Protein AF-A0A353CBD9-F1 (afdb_monomer_lite)

Structure (mmCIF, N/CA/C/O backbone):
data_AF-A0A353CBD9-F1
#
_entry.id   AF-A0A353CBD9-F1
#
loop_
_atom_site.group_PDB
_atom_site.id
_atom_site.type_symbol
_atom_site.label_atom_id
_atom_site.label_alt_id
_atom_site.label_comp_id
_atom_site.label_asym_id
_atom_site.label_entity_id
_atom_site.label_seq_id
_atom_site.pdbx_PDB_ins_code
_atom_site.Cartn_x
_atom_site.Cartn_y
_atom_site.Cartn_z
_atom_site.occupancy
_atom_site.B_iso_or_equiv
_atom_site.auth_seq_id
_atom_site.auth_comp_id
_atom_site.auth_asym_id
_atom_site.auth_atom_id
_atom_site.pdbx_PDB_model_num
ATOM 1 N N . LEU A 1 1 ? -3.695 3.520 16.715 1.00 88.00 1 LEU A N 1
ATOM 2 C CA . LEU A 1 1 ? -4.033 2.882 15.418 1.00 88.00 1 LEU A CA 1
ATOM 3 C C . LEU A 1 1 ? -3.859 1.366 15.436 1.00 88.00 1 LEU A C 1
ATOM 5 O O . LEU A 1 1 ? -4.748 0.685 14.957 1.00 88.00 1 LEU A O 1
ATOM 9 N N . GLU A 1 2 ? -2.779 0.818 15.998 1.00 92.62 2 GLU A N 1
ATOM 10 C CA . GLU A 1 2 ? -2.531 -0.637 15.982 1.00 92.62 2 GLU A CA 1
ATOM 11 C C . GLU A 1 2 ? -3.662 -1.486 16.577 1.00 92.62 2 GLU A C 1
ATOM 13 O O . GLU A 1 2 ? -4.092 -2.444 15.945 1.00 92.62 2 GLU A O 1
ATOM 18 N N . VAL A 1 3 ? -4.209 -1.099 17.734 1.00 93.38 3 VAL A N 1
ATOM 19 C CA . VAL A 1 3 ? -5.354 -1.804 18.342 1.00 93.38 3 VAL A CA 1
ATOM 20 C C . VAL A 1 3 ? -6.575 -1.804 17.416 1.00 93.38 3 VAL A C 1
ATOM 22 O O . VAL A 1 3 ? -7.225 -2.830 17.258 1.00 93.38 3 VAL A O 1
ATOM 25 N N . LEU A 1 4 ? -6.854 -0.682 16.742 1.00 91.81 4 LEU A N 1
ATOM 26 C CA . LEU A 1 4 ? -7.946 -0.603 15.767 1.00 91.81 4 LEU A CA 1
ATOM 27 C C . LEU A 1 4 ? -7.681 -1.505 14.558 1.00 91.81 4 LEU A C 1
ATOM 29 O O . LEU A 1 4 ? -8.597 -2.151 14.072 1.00 91.81 4 LEU A O 1
ATOM 33 N N . VAL A 1 5 ? -6.436 -1.595 14.089 1.00 93.69 5 VAL A N 1
ATOM 34 C CA . VAL A 1 5 ? -6.065 -2.511 12.999 1.00 93.69 5 VAL A CA 1
ATOM 35 C C . VAL A 1 5 ? -6.243 -3.971 13.422 1.00 93.69 5 VAL A C 1
ATOM 37 O O . VAL A 1 5 ? -6.763 -4.767 12.644 1.00 93.69 5 VAL A O 1
ATOM 40 N N . ALA A 1 6 ? -5.876 -4.318 14.658 1.00 92.81 6 ALA A N 1
ATOM 41 C CA . ALA A 1 6 ? -6.124 -5.647 15.209 1.00 92.81 6 ALA A CA 1
ATOM 42 C C . ALA A 1 6 ? -7.629 -5.958 15.286 1.00 92.81 6 ALA A C 1
ATOM 44 O O . ALA A 1 6 ? -8.052 -7.039 14.884 1.00 92.81 6 ALA A O 1
ATOM 45 N N . PHE A 1 7 ? -8.446 -4.997 15.726 1.00 93.75 7 PHE A N 1
ATOM 46 C CA . PHE A 1 7 ? -9.904 -5.133 15.748 1.00 93.75 7 PHE A CA 1
ATOM 47 C C . PHE A 1 7 ? -10.510 -5.242 14.348 1.00 93.75 7 PHE A C 1
ATOM 49 O O . PHE A 1 7 ? -11.360 -6.096 14.130 1.00 93.75 7 PHE A O 1
ATOM 56 N N . ALA A 1 8 ? -10.017 -4.485 13.367 1.00 93.00 8 ALA A N 1
ATOM 57 C CA . ALA A 1 8 ? -10.474 -4.554 11.977 1.00 93.00 8 ALA A CA 1
ATOM 58 C C . ALA A 1 8 ? -10.246 -5.930 11.312 1.00 93.00 8 ALA A C 1
ATOM 60 O O . ALA A 1 8 ? -10.895 -6.242 10.305 1.00 93.00 8 ALA A O 1
ATOM 61 N N . ALA A 1 9 ? -9.327 -6.732 11.859 1.00 90.31 9 ALA A N 1
ATOM 62 C CA . ALA A 1 9 ? -9.024 -8.101 11.443 1.00 90.31 9 ALA A CA 1
ATOM 63 C C . ALA A 1 9 ? -9.634 -9.175 12.369 1.00 90.31 9 ALA A C 1
ATOM 65 O O . ALA A 1 9 ? -9.403 -10.365 12.152 1.00 90.31 9 ALA A O 1
ATOM 66 N N . ALA A 1 10 ? -10.383 -8.783 13.405 1.00 90.25 10 ALA A N 1
ATOM 67 C CA . ALA A 1 10 ? -10.997 -9.714 14.342 1.00 90.25 10 ALA A CA 1
ATOM 68 C C . ALA A 1 10 ? -12.158 -10.492 13.699 1.00 90.25 10 ALA A C 1
ATOM 70 O O . ALA A 1 10 ? -12.769 -10.056 12.725 1.00 90.25 10 ALA A O 1
ATOM 71 N N . ASN A 1 11 ? -12.470 -11.657 14.273 1.00 89.94 11 ASN A N 1
ATOM 72 C CA . ASN A 1 11 ? -13.546 -12.528 13.791 1.00 89.94 11 ASN A CA 1
ATOM 73 C C . ASN A 1 11 ? -14.952 -12.001 14.142 1.00 89.94 11 ASN A C 1
ATOM 75 O O . ASN A 1 11 ? -15.941 -12.446 13.567 1.00 89.94 11 ASN A O 1
ATOM 79 N N . ASP A 1 12 ? -15.039 -11.078 15.100 1.00 95.56 12 ASP A N 1
ATOM 80 C CA . ASP A 1 12 ? -16.279 -10.393 15.445 1.00 95.56 12 ASP A CA 1
ATOM 81 C C . ASP A 1 12 ? -16.575 -9.314 14.396 1.00 95.56 12 ASP A C 1
ATOM 83 O O . ASP A 1 12 ? -15.829 -8.342 14.258 1.00 95.56 12 ASP A O 1
ATOM 87 N N . ALA A 1 13 ? -17.648 -9.517 13.630 1.00 93.00 13 ALA A N 1
ATOM 88 C CA . ALA A 1 13 ? -17.991 -8.660 12.503 1.00 93.00 13 ALA A CA 1
ATOM 89 C C . ALA A 1 13 ? -18.376 -7.235 12.929 1.00 93.00 13 ALA A C 1
ATOM 91 O O . ALA A 1 13 ? -18.061 -6.294 12.205 1.00 93.00 13 ALA A O 1
ATOM 92 N N . GLU A 1 14 ? -19.018 -7.068 14.087 1.00 94.50 14 GLU A N 1
ATOM 93 C CA . GLU A 1 14 ? -19.453 -5.761 14.587 1.00 94.50 14 GLU A CA 1
ATOM 94 C C . GLU A 1 14 ? -18.241 -4.934 15.026 1.00 94.50 14 GLU A C 1
ATOM 96 O O . GLU A 1 14 ? -18.051 -3.799 14.584 1.00 94.50 14 GLU A O 1
ATOM 101 N N . ILE A 1 15 ? -17.348 -5.544 15.813 1.00 92.88 15 ILE A N 1
ATOM 102 C CA . ILE A 1 15 ? -16.095 -4.908 16.242 1.00 92.88 15 ILE A CA 1
ATOM 103 C C . ILE A 1 15 ? -15.218 -4.569 15.033 1.00 92.88 15 ILE A C 1
ATOM 105 O O . ILE A 1 15 ? -14.652 -3.472 14.958 1.00 92.88 15 ILE A O 1
ATOM 109 N N . ALA A 1 16 ? -15.095 -5.499 14.084 1.00 93.62 16 ALA A N 1
ATOM 110 C CA . ALA A 1 16 ? -14.273 -5.296 12.902 1.00 93.62 16 ALA A CA 1
ATOM 111 C C . ALA A 1 16 ? -14.793 -4.153 12.030 1.00 93.62 16 ALA A C 1
ATOM 113 O O . ALA A 1 16 ? -13.989 -3.364 11.526 1.00 93.62 16 ALA A O 1
ATOM 114 N N . GLU A 1 17 ? -16.111 -4.035 11.869 1.00 94.38 17 GLU A N 1
ATOM 115 C CA . GLU A 1 17 ? -16.698 -2.978 11.055 1.00 94.38 17 GLU A CA 1
ATOM 116 C C . GLU A 1 17 ? -16.518 -1.602 11.692 1.00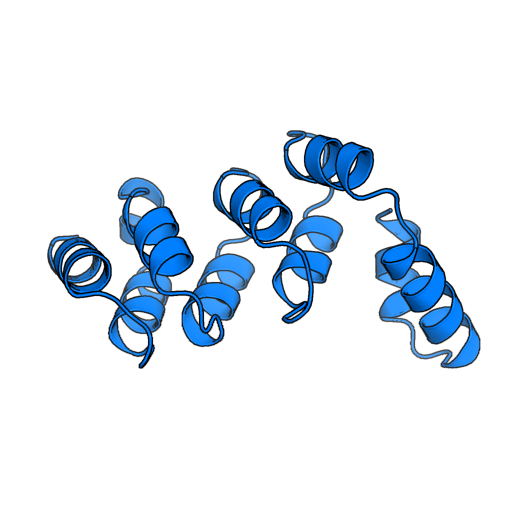 94.38 17 GLU A C 1
ATOM 118 O O . GLU A 1 17 ? -15.951 -0.712 11.057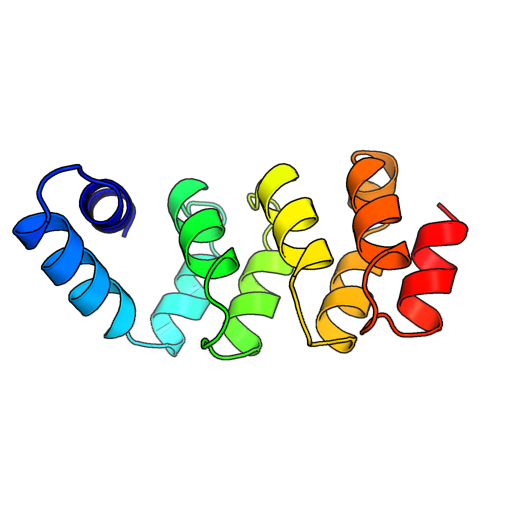 1.00 94.38 17 GLU A O 1
ATOM 123 N N . HIS A 1 18 ? -16.835 -1.443 12.978 1.00 94.12 18 HIS A N 1
ATOM 124 C CA . HIS A 1 18 ? -16.625 -0.170 13.674 1.00 94.12 18 HIS A CA 1
ATOM 125 C C . HIS A 1 18 ? -15.156 0.263 13.707 1.00 94.12 18 HIS A C 1
ATOM 127 O O . HIS A 1 18 ? -14.835 1.453 13.591 1.00 94.12 18 HIS A O 1
ATOM 133 N N . ALA A 1 19 ? -14.232 -0.693 13.825 1.00 94.50 19 ALA A N 1
ATOM 134 C CA . ALA A 1 19 ? -12.810 -0.401 13.742 1.00 94.50 19 ALA A CA 1
ATOM 135 C C . ALA A 1 19 ? -12.407 0.095 12.344 1.00 94.50 19 ALA A C 1
ATOM 137 O O . ALA A 1 19 ? -11.634 1.049 12.237 1.00 94.50 19 ALA A O 1
ATOM 138 N N . ARG A 1 20 ? -12.944 -0.502 11.270 1.00 93.50 20 ARG A N 1
ATOM 139 C CA . ARG A 1 20 ? -12.702 -0.046 9.890 1.00 93.50 20 ARG A CA 1
ATOM 140 C C . ARG A 1 20 ? -13.297 1.327 9.633 1.00 93.50 20 ARG A C 1
ATOM 142 O O . ARG A 1 20 ? -12.607 2.150 9.039 1.00 93.50 20 ARG A O 1
ATOM 149 N N . GLU A 1 21 ? -14.522 1.579 10.089 1.00 93.69 21 GLU A N 1
ATOM 150 C CA . GLU A 1 21 ? -15.160 2.895 10.011 1.00 93.69 21 GLU A CA 1
ATOM 151 C C . GLU A 1 21 ? -14.264 3.943 10.669 1.00 93.69 21 GLU A C 1
ATOM 153 O O . GLU A 1 21 ? -13.850 4.897 10.016 1.00 93.69 21 GLU A O 1
ATOM 158 N N . THR A 1 22 ? -13.847 3.693 11.912 1.00 93.56 22 THR A N 1
ATOM 159 C CA . THR A 1 22 ? -12.960 4.595 12.656 1.00 93.56 22 THR A CA 1
ATOM 160 C C . THR A 1 22 ? -11.637 4.825 11.923 1.00 93.56 22 THR A C 1
ATOM 162 O O . THR A 1 22 ? -11.169 5.957 11.830 1.00 93.56 22 THR A O 1
ATOM 165 N N . LEU A 1 23 ? -11.016 3.774 11.376 1.00 92.81 23 LEU A N 1
ATOM 166 C CA . LEU A 1 23 ? -9.776 3.889 10.598 1.00 92.81 23 LEU A CA 1
ATOM 167 C C . LEU A 1 23 ? -9.965 4.692 9.299 1.00 92.81 23 LEU A C 1
ATOM 169 O O . LEU A 1 23 ? -9.042 5.376 8.872 1.00 92.81 23 LEU A O 1
ATOM 173 N N . ASN A 1 24 ? -11.145 4.640 8.681 1.00 90.75 24 ASN A N 1
ATOM 174 C CA . ASN A 1 24 ? -11.438 5.390 7.460 1.00 90.75 24 ASN A CA 1
ATOM 175 C C . ASN A 1 24 ? -11.750 6.873 7.733 1.00 90.75 24 ASN A C 1
ATOM 177 O O . ASN A 1 24 ? -11.587 7.690 6.832 1.00 90.75 24 ASN A O 1
ATOM 181 N N . THR A 1 25 ? -12.178 7.239 8.947 1.00 91.88 25 THR A N 1
ATOM 182 C CA . THR A 1 25 ? -12.469 8.637 9.323 1.00 91.88 25 THR A CA 1
ATOM 183 C C . THR A 1 25 ? -11.273 9.378 9.925 1.00 91.88 25 THR A C 1
ATOM 185 O O . THR A 1 25 ? -11.448 10.449 10.507 1.00 91.88 25 THR A O 1
ATOM 188 N N . GLN A 1 26 ? -10.071 8.803 9.869 1.00 91.81 26 GLN A N 1
ATOM 189 C CA . GLN A 1 26 ? -8.874 9.472 10.377 1.00 91.81 26 GLN A CA 1
ATOM 190 C C . GLN A 1 26 ? -8.564 10.718 9.545 1.00 91.81 26 GLN A C 1
ATOM 192 O O . GLN A 1 26 ? -8.715 10.712 8.325 1.00 91.81 26 GLN A O 1
ATOM 197 N N . ASP A 1 27 ? -8.096 11.776 10.207 1.00 93.19 27 ASP A N 1
ATOM 198 C CA . ASP A 1 27 ? -7.607 12.962 9.511 1.00 93.19 27 ASP A CA 1
ATOM 199 C C . ASP A 1 27 ? -6.403 12.594 8.636 1.00 93.19 27 ASP A C 1
ATOM 201 O O . ASP A 1 27 ? -5.413 12.036 9.117 1.00 93.19 27 ASP A O 1
ATOM 205 N N . THR A 1 28 ? -6.491 12.900 7.343 1.00 90.56 28 THR A N 1
ATOM 206 C CA . THR A 1 28 ? -5.486 12.493 6.358 1.00 90.56 28 THR A CA 1
ATOM 207 C C . THR A 1 28 ? -4.115 13.110 6.634 1.00 90.56 28 THR A C 1
ATOM 209 O O . THR A 1 28 ? -3.093 12.460 6.401 1.00 90.56 28 THR A O 1
ATOM 212 N N . VAL A 1 29 ? -4.057 14.342 7.154 1.00 93.19 29 VAL A N 1
ATOM 213 C CA . VAL A 1 29 ? -2.790 15.035 7.429 1.00 93.19 29 VAL A CA 1
ATOM 214 C C . VAL A 1 29 ? -2.068 14.354 8.590 1.00 93.19 29 VAL A C 1
ATOM 216 O O . VAL A 1 29 ? -0.911 13.953 8.435 1.00 93.19 29 VAL A O 1
ATOM 219 N N . LEU A 1 30 ? -2.769 14.140 9.705 1.00 93.94 30 LEU A N 1
ATOM 220 C CA . LEU A 1 30 ? -2.242 13.437 10.878 1.00 93.94 30 LEU A CA 1
ATOM 221 C C . LEU A 1 30 ? -1.907 11.976 10.566 1.00 93.94 30 LEU A C 1
ATOM 223 O O . LEU A 1 30 ? -0.897 11.445 11.037 1.00 93.94 30 LEU A O 1
ATOM 227 N N . LEU A 1 31 ? -2.727 11.312 9.747 1.00 95.00 31 LEU A N 1
ATOM 228 C CA . LEU A 1 31 ? -2.466 9.943 9.319 1.00 95.00 31 LEU A CA 1
ATOM 229 C C . LEU A 1 31 ? -1.182 9.868 8.493 1.00 95.00 31 LEU A C 1
ATOM 231 O O . LEU A 1 31 ? -0.348 9.004 8.753 1.00 95.00 31 LEU A O 1
ATOM 235 N N . ARG A 1 32 ? -0.976 10.790 7.548 1.00 95.75 32 ARG A N 1
ATOM 236 C CA . ARG A 1 32 ? 0.256 10.851 6.755 1.00 95.75 32 ARG A CA 1
ATOM 237 C C . ARG A 1 32 ? 1.487 11.055 7.635 1.00 95.75 32 ARG A C 1
ATOM 239 O O . ARG A 1 32 ? 2.494 10.387 7.424 1.00 95.75 32 ARG A O 1
ATOM 246 N N . GLU A 1 33 ? 1.420 11.954 8.616 1.00 95.50 33 GLU A N 1
ATOM 247 C CA . GLU A 1 33 ? 2.506 12.158 9.586 1.00 95.50 33 GLU A CA 1
ATOM 248 C C . GLU A 1 33 ? 2.783 10.886 10.390 1.00 95.50 33 GLU A C 1
ATOM 250 O O . GLU A 1 33 ? 3.933 10.467 10.516 1.00 95.50 33 GLU A O 1
ATOM 255 N N . THR A 1 34 ? 1.725 10.210 10.841 1.00 95.44 34 THR A N 1
ATOM 256 C CA . THR A 1 34 ? 1.831 8.938 11.561 1.00 95.44 34 THR A CA 1
ATOM 257 C C . THR A 1 34 ? 2.483 7.856 10.700 1.00 95.44 34 THR A C 1
ATOM 259 O O . THR A 1 34 ? 3.382 7.168 11.169 1.00 95.44 34 THR A O 1
ATOM 262 N N . LEU A 1 35 ? 2.087 7.721 9.430 1.00 96.62 35 LEU A N 1
ATOM 263 C CA . LEU A 1 35 ? 2.647 6.732 8.501 1.00 96.62 35 LEU A CA 1
ATOM 264 C C . LEU A 1 35 ? 4.104 7.014 8.123 1.00 96.62 35 LEU A C 1
ATOM 266 O O . LEU A 1 35 ? 4.776 6.102 7.659 1.00 96.62 35 LEU A O 1
ATOM 270 N N . ARG A 1 36 ? 4.609 8.237 8.319 1.00 96.06 36 ARG A N 1
ATOM 271 C CA . ARG A 1 36 ? 6.028 8.582 8.123 1.00 96.06 36 ARG A CA 1
ATOM 272 C C . ARG A 1 36 ? 6.883 8.368 9.370 1.00 96.06 36 ARG A C 1
ATOM 274 O O . ARG A 1 36 ? 8.105 8.379 9.255 1.00 96.06 36 ARG A O 1
ATOM 281 N N . SER A 1 37 ? 6.262 8.215 10.538 1.00 95.88 37 SER A N 1
ATOM 282 C CA . SER A 1 37 ? 6.975 8.005 11.797 1.00 95.88 37 SER A CA 1
ATOM 283 C C . SER A 1 37 ? 7.741 6.681 11.789 1.00 95.88 37 SER A C 1
ATOM 285 O O . SER A 1 37 ? 7.258 5.677 11.264 1.00 95.88 37 SER A O 1
ATOM 287 N N . GLU A 1 38 ? 8.918 6.657 12.411 1.00 93.94 38 GLU A N 1
ATOM 288 C CA . GLU A 1 38 ? 9.696 5.427 12.618 1.00 93.94 38 GLU A CA 1
ATOM 289 C C . GLU A 1 38 ? 9.080 4.519 13.696 1.00 93.94 38 GLU A C 1
ATOM 291 O O . GLU A 1 38 ? 9.327 3.314 13.697 1.00 93.94 38 GLU A O 1
ATOM 296 N N . ASP A 1 39 ? 8.228 5.077 14.561 1.00 94.19 39 ASP A N 1
ATOM 297 C CA . ASP A 1 39 ? 7.548 4.354 15.643 1.00 94.19 39 ASP A CA 1
ATOM 298 C C . ASP A 1 39 ? 6.214 3.734 15.202 1.00 94.19 39 ASP A C 1
ATOM 300 O O . ASP A 1 39 ? 5.503 3.118 16.002 1.00 94.19 39 ASP A O 1
ATOM 304 N N . VAL A 1 40 ? 5.821 3.916 13.936 1.00 96.12 40 VAL A N 1
ATOM 305 C CA . VAL A 1 40 ? 4.549 3.390 13.446 1.00 96.12 40 VAL A CA 1
ATOM 306 C C . VAL A 1 40 ? 4.570 1.856 13.435 1.00 96.12 40 VAL A C 1
ATOM 308 O O . VAL A 1 40 ? 5.484 1.237 12.879 1.00 96.12 40 VAL A O 1
ATOM 311 N N . PRO A 1 41 ? 3.547 1.193 13.998 1.00 96.12 41 PRO A N 1
ATOM 312 C CA . PRO A 1 41 ? 3.499 -0.260 13.968 1.00 96.12 41 PRO A CA 1
ATOM 313 C C . PRO A 1 41 ? 3.367 -0.798 12.540 1.00 96.12 41 PRO A C 1
ATOM 315 O O . PRO A 1 41 ? 2.560 -0.323 11.737 1.00 96.12 41 PRO A O 1
ATOM 318 N N . LYS A 1 42 ? 4.120 -1.858 12.227 1.00 96.50 42 LYS A N 1
ATOM 319 C CA . LYS A 1 42 ? 4.152 -2.495 10.894 1.00 96.50 42 LYS A CA 1
ATOM 320 C C . LYS A 1 42 ? 2.781 -2.983 10.418 1.00 96.50 42 LYS A C 1
ATOM 322 O O . LYS A 1 42 ? 2.505 -2.998 9.216 1.00 96.50 42 LYS A O 1
ATOM 327 N N . SER A 1 43 ? 1.924 -3.375 11.359 1.00 96.19 43 SER A N 1
ATOM 328 C CA . SER A 1 43 ? 0.530 -3.761 11.119 1.00 96.19 43 SER A CA 1
ATOM 329 C C . SER A 1 43 ? -0.280 -2.608 10.523 1.00 96.19 43 SER A C 1
ATOM 331 O O . SER A 1 43 ? -1.048 -2.819 9.589 1.00 96.19 43 SER A O 1
ATOM 333 N N . VAL A 1 44 ? -0.048 -1.379 10.991 1.00 96.56 44 VAL A N 1
ATOM 334 C CA . VAL A 1 44 ? -0.713 -0.165 10.501 1.00 96.56 44 VAL A CA 1
ATOM 335 C C . VAL A 1 44 ? -0.271 0.162 9.077 1.00 96.56 44 VAL A C 1
ATOM 337 O O . VAL A 1 44 ? -1.125 0.361 8.216 1.00 96.56 44 VAL A O 1
ATOM 340 N N . LEU A 1 45 ? 1.038 0.133 8.798 1.00 97.38 45 LEU A N 1
ATOM 341 C CA . LEU A 1 45 ? 1.567 0.318 7.437 1.00 97.38 45 LEU A CA 1
ATOM 342 C C . LEU A 1 45 ? 0.970 -0.706 6.464 1.00 97.38 45 LEU A C 1
ATOM 344 O O . LEU A 1 45 ? 0.513 -0.354 5.380 1.00 97.38 45 LEU A O 1
ATOM 348 N N . SER A 1 46 ? 0.913 -1.970 6.884 1.00 96.69 46 SER A N 1
ATOM 349 C CA . SER A 1 46 ? 0.368 -3.060 6.068 1.00 96.69 46 SER A CA 1
ATOM 350 C C . SER A 1 46 ? -1.132 -2.918 5.821 1.00 96.69 46 SER A C 1
ATOM 352 O O . SER A 1 46 ? -1.591 -3.167 4.708 1.00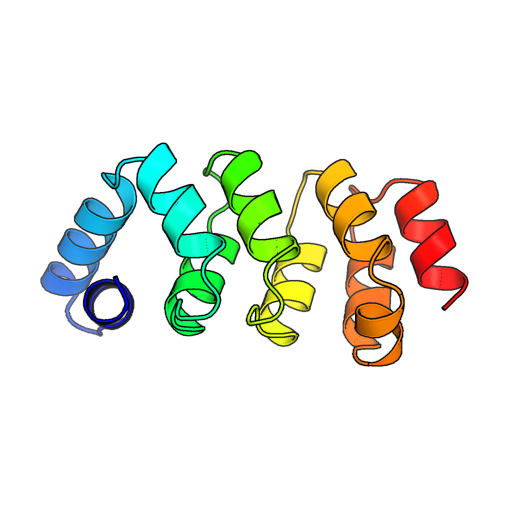 96.69 46 SER A O 1
ATOM 354 N N . TYR A 1 47 ? -1.889 -2.472 6.827 1.00 96.06 47 TYR A N 1
ATOM 355 C CA . TYR A 1 47 ? -3.322 -2.223 6.695 1.00 96.06 47 TYR A CA 1
ATOM 356 C C . TYR A 1 47 ? -3.618 -1.149 5.644 1.00 96.06 47 TYR A C 1
ATOM 358 O O . TYR A 1 47 ? -4.431 -1.380 4.750 1.00 96.06 47 TYR A O 1
ATOM 366 N N . TYR A 1 48 ? -2.946 0.005 5.718 1.00 96.00 48 TYR A N 1
ATOM 367 C CA . TYR A 1 48 ? -3.193 1.097 4.773 1.00 96.00 48 TYR A CA 1
ATOM 368 C C . TYR A 1 48 ? -2.608 0.826 3.382 1.00 96.00 48 TYR A C 1
ATOM 370 O O . TYR A 1 48 ? -3.222 1.218 2.395 1.00 96.00 48 TYR A O 1
ATOM 378 N N . ALA A 1 49 ? -1.502 0.084 3.268 1.00 95.69 49 ALA A N 1
ATOM 379 C CA . ALA A 1 49 ? -0.960 -0.326 1.969 1.00 95.69 49 ALA A CA 1
ATOM 380 C C . ALA A 1 49 ? -1.949 -1.180 1.158 1.00 95.69 49 ALA A C 1
ATOM 382 O O . ALA A 1 49 ? -1.978 -1.106 -0.065 1.00 95.69 49 ALA A O 1
ATOM 383 N N . GLY A 1 50 ? -2.768 -1.992 1.836 1.00 92.50 50 GLY A N 1
ATOM 384 C CA . GLY A 1 50 ? -3.787 -2.824 1.195 1.00 92.50 50 GLY A CA 1
ATOM 385 C C . GLY A 1 50 ? -5.038 -2.063 0.743 1.00 92.50 50 GLY A C 1
ATOM 386 O O . GLY A 1 50 ? -5.916 -2.656 0.118 1.00 92.50 50 GLY A O 1
ATOM 387 N N . LYS A 1 51 ? -5.164 -0.768 1.061 1.00 91.69 51 LYS A N 1
ATOM 388 C CA . LYS A 1 51 ? -6.313 0.047 0.655 1.00 91.69 51 LYS A CA 1
ATOM 389 C C . LYS A 1 51 ? -6.063 0.644 -0.728 1.00 91.69 51 LYS A C 1
ATOM 391 O O . LYS A 1 51 ? -5.097 1.371 -0.926 1.00 91.69 51 LYS A O 1
ATOM 396 N N . LEU A 1 52 ? -6.975 0.377 -1.663 1.00 79.69 52 LEU A N 1
ATOM 397 C CA . LEU A 1 52 ? -6.909 0.914 -3.029 1.00 79.69 52 LEU A CA 1
ATOM 398 C C . LEU A 1 52 ? -7.426 2.359 -3.129 1.00 79.69 52 LEU A C 1
ATOM 400 O O . LEU A 1 52 ? -6.950 3.118 -3.960 1.00 79.69 52 LEU A O 1
ATOM 404 N N . ASN A 1 53 ? -8.362 2.749 -2.257 1.00 83.88 53 ASN A N 1
ATOM 405 C CA . ASN A 1 53 ? -9.059 4.040 -2.316 1.00 83.88 53 ASN A CA 1
ATOM 406 C C . ASN A 1 53 ? -8.603 4.988 -1.199 1.00 83.88 53 ASN A C 1
ATOM 408 O O . ASN A 1 53 ? -9.425 5.482 -0.429 1.00 83.88 53 ASN A O 1
ATOM 412 N N . ILE A 1 54 ? -7.295 5.197 -1.072 1.00 91.19 54 ILE A N 1
ATOM 413 C CA . ILE A 1 54 ? -6.740 6.243 -0.204 1.00 91.19 54 ILE A CA 1
ATOM 414 C C . ILE A 1 54 ? -5.951 7.240 -1.043 1.00 91.19 54 ILE A C 1
ATOM 416 O O . ILE A 1 54 ? -5.597 6.956 -2.186 1.00 91.19 54 ILE A O 1
ATOM 420 N N . GLU A 1 55 ? -5.700 8.423 -0.490 1.00 93.12 55 GLU A N 1
ATOM 421 C CA . GLU A 1 55 ? -4.899 9.422 -1.187 1.00 93.12 55 GLU A CA 1
ATOM 422 C C . GLU A 1 55 ? -3.508 8.883 -1.518 1.00 93.12 55 GLU A C 1
ATOM 424 O O . GLU A 1 55 ? -2.834 8.294 -0.671 1.00 93.12 55 GLU A O 1
ATOM 429 N N . LYS A 1 56 ? -3.042 9.183 -2.732 1.00 94.44 56 LYS A N 1
ATOM 430 C CA . LYS A 1 56 ? -1.699 8.841 -3.204 1.00 94.44 56 LYS A CA 1
ATOM 431 C C . LYS A 1 56 ? -0.603 9.247 -2.215 1.00 94.44 56 LYS A C 1
ATOM 433 O O . LYS A 1 56 ? 0.321 8.481 -1.968 1.00 94.44 56 LYS A O 1
ATOM 438 N N . SER A 1 57 ? -0.754 10.412 -1.582 1.00 95.12 57 SER A N 1
ATOM 439 C CA . SER A 1 57 ? 0.194 10.931 -0.588 1.00 95.12 57 SER A CA 1
ATOM 440 C C . SER A 1 57 ? 0.375 10.007 0.631 1.00 95.12 57 SER A C 1
ATOM 442 O O . SER A 1 57 ? 1.438 10.005 1.256 1.00 95.12 57 SER A O 1
ATOM 444 N N . LEU A 1 58 ? -0.635 9.193 0.968 1.00 96.38 58 LEU A N 1
ATOM 445 C CA . LEU A 1 58 ? -0.548 8.173 2.014 1.00 96.38 58 LEU A CA 1
ATOM 446 C C . LEU A 1 58 ? 0.196 6.930 1.524 1.00 96.38 58 LEU A C 1
ATOM 448 O O . LEU A 1 58 ? 1.002 6.376 2.271 1.00 96.38 58 LEU A O 1
ATOM 452 N N . HIS A 1 59 ? -0.021 6.503 0.276 1.00 97.25 59 HIS A N 1
ATOM 453 C CA . HIS A 1 59 ? 0.768 5.418 -0.316 1.00 97.25 59 HIS A CA 1
ATOM 454 C C . HIS A 1 59 ? 2.245 5.791 -0.422 1.00 97.25 59 HIS A C 1
ATOM 456 O O . HIS A 1 59 ? 3.095 4.990 -0.045 1.00 97.25 59 HIS A O 1
ATOM 462 N N . GLU A 1 60 ? 2.557 7.014 -0.849 1.00 97.06 60 GLU A N 1
ATOM 463 C CA . GLU A 1 60 ? 3.928 7.536 -0.881 1.00 97.06 60 GLU A CA 1
ATOM 464 C C . GLU A 1 60 ? 4.568 7.510 0.512 1.00 97.06 60 GLU A C 1
ATOM 466 O O . GLU A 1 60 ? 5.694 7.039 0.663 1.00 97.06 60 GLU A O 1
ATOM 471 N N . ALA A 1 61 ? 3.839 7.947 1.547 1.00 97.31 61 ALA A N 1
ATOM 472 C CA . ALA A 1 61 ? 4.316 7.893 2.928 1.00 97.31 61 ALA A CA 1
ATOM 473 C C . ALA A 1 61 ? 4.662 6.463 3.372 1.00 97.31 61 ALA A C 1
ATOM 475 O O . ALA A 1 61 ? 5.678 6.262 4.033 1.00 97.31 61 ALA A O 1
ATOM 476 N N . ILE A 1 62 ? 3.855 5.473 2.979 1.00 97.38 62 ILE A N 1
ATOM 477 C CA . ILE A 1 62 ? 4.102 4.059 3.283 1.00 97.38 62 ILE A CA 1
ATOM 478 C C . ILE A 1 62 ? 5.313 3.533 2.505 1.00 97.38 62 ILE A C 1
ATOM 480 O O . ILE A 1 62 ? 6.179 2.889 3.093 1.00 97.38 62 ILE A O 1
ATOM 484 N N . ILE A 1 63 ? 5.408 3.810 1.202 1.00 97.12 63 ILE A N 1
ATOM 485 C CA . ILE A 1 63 ? 6.524 3.361 0.350 1.00 97.12 63 ILE A CA 1
ATOM 486 C C . ILE A 1 63 ? 7.861 3.914 0.857 1.00 97.12 63 ILE A C 1
ATOM 488 O O . ILE A 1 63 ? 8.870 3.210 0.856 1.00 97.12 63 ILE A O 1
ATOM 492 N N . LEU A 1 64 ? 7.865 5.169 1.309 1.00 96.31 64 LEU A N 1
ATOM 493 C CA . LEU A 1 64 ? 9.054 5.842 1.824 1.00 96.31 64 LEU A CA 1
ATOM 494 C C . LEU A 1 64 ? 9.398 5.459 3.270 1.00 96.31 64 LEU A C 1
ATOM 496 O O . LEU A 1 64 ? 10.485 5.804 3.735 1.00 96.31 64 LEU A O 1
ATOM 500 N N . ASN A 1 65 ? 8.515 4.758 3.990 1.00 97.06 65 ASN A N 1
ATOM 501 C CA . ASN A 1 65 ? 8.783 4.355 5.365 1.00 97.06 65 ASN A CA 1
ATOM 502 C C . ASN A 1 65 ? 9.651 3.076 5.412 1.00 97.06 65 ASN A C 1
ATOM 504 O O . ASN A 1 65 ? 9.211 2.016 4.957 1.00 97.06 65 ASN A O 1
ATOM 508 N N . PRO A 1 66 ? 10.856 3.114 6.018 1.00 94.12 66 PRO A N 1
ATOM 509 C CA . PRO A 1 66 ? 11.744 1.951 6.103 1.00 94.12 66 PRO A CA 1
ATOM 510 C C . PRO A 1 66 ? 11.206 0.809 6.983 1.00 94.12 66 PRO A C 1
ATOM 512 O O . PRO A 1 66 ? 11.697 -0.316 6.886 1.00 94.12 66 PRO A O 1
ATOM 515 N N . GLN A 1 67 ? 10.206 1.063 7.835 1.00 95.75 67 GLN A N 1
ATOM 516 C CA . GLN A 1 67 ? 9.524 0.033 8.624 1.00 95.75 67 GLN A CA 1
ATOM 517 C C . GLN A 1 67 ? 8.509 -0.770 7.805 1.00 95.75 67 GLN A C 1
ATOM 519 O O . GLN A 1 67 ? 8.047 -1.814 8.281 1.00 95.75 67 GLN A O 1
ATOM 524 N N . THR A 1 68 ? 8.161 -0.327 6.591 1.00 97.38 68 THR A N 1
ATOM 525 C CA . THR A 1 68 ? 7.179 -1.019 5.757 1.00 97.38 68 THR A CA 1
ATOM 526 C C . THR A 1 68 ? 7.663 -2.432 5.431 1.00 97.38 68 THR A C 1
ATOM 528 O O . THR A 1 68 ? 8.745 -2.605 4.864 1.00 97.38 68 THR A O 1
ATOM 531 N N . PRO A 1 69 ? 6.888 -3.477 5.784 1.00 97.25 69 PRO A N 1
ATOM 532 C CA . PRO A 1 69 ? 7.318 -4.846 5.543 1.00 97.25 69 PRO A CA 1
ATOM 533 C C . PRO A 1 69 ? 7.552 -5.124 4.057 1.00 97.25 69 PRO A C 1
ATOM 535 O O . PRO A 1 69 ? 6.763 -4.725 3.201 1.00 97.25 69 PRO A O 1
ATOM 538 N N . GLN A 1 70 ? 8.599 -5.888 3.747 1.00 97.25 70 GLN A N 1
ATOM 539 C CA . GLN A 1 70 ? 8.912 -6.274 2.367 1.00 97.25 70 GLN A CA 1
ATOM 540 C C . GLN A 1 70 ? 7.748 -7.017 1.698 1.00 97.25 70 GLN A C 1
ATOM 542 O O . GLN A 1 70 ? 7.418 -6.738 0.550 1.00 97.25 70 GLN A O 1
ATOM 547 N N . SER A 1 71 ? 7.069 -7.913 2.423 1.00 97.00 71 SER A N 1
ATOM 548 C CA . SER A 1 71 ? 5.876 -8.617 1.930 1.00 97.00 71 SER A CA 1
ATOM 549 C C . SER A 1 71 ? 4.735 -7.660 1.567 1.00 97.00 71 SER A C 1
ATOM 551 O O . SER A 1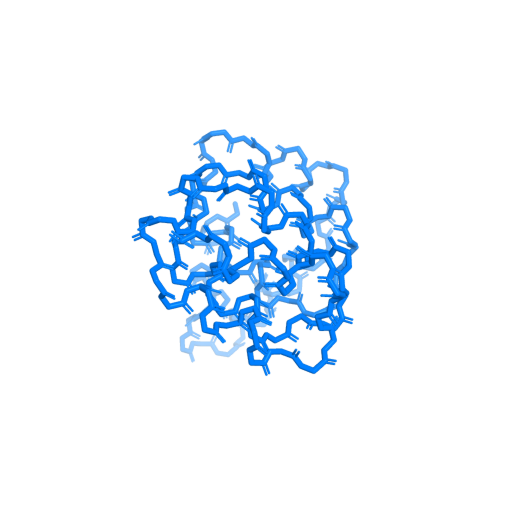 71 ? 4.039 -7.872 0.570 1.00 97.00 71 SER A O 1
ATOM 553 N N . THR A 1 72 ? 4.574 -6.585 2.341 1.00 97.44 72 THR A N 1
ATOM 554 C CA . THR A 1 72 ? 3.626 -5.503 2.066 1.00 97.44 72 THR A CA 1
ATOM 555 C C . THR A 1 72 ? 4.019 -4.760 0.794 1.00 97.44 72 THR A C 1
ATOM 557 O O . THR A 1 72 ? 3.157 -4.538 -0.048 1.00 97.44 72 THR A O 1
ATOM 560 N N . MET A 1 73 ? 5.305 -4.459 0.589 1.00 97.81 73 MET A N 1
ATOM 561 C CA . MET A 1 73 ? 5.786 -3.822 -0.646 1.00 97.81 73 MET A CA 1
ATOM 562 C C . MET A 1 73 ? 5.604 -4.692 -1.883 1.00 97.81 73 MET A C 1
ATOM 564 O O . MET A 1 73 ? 5.145 -4.194 -2.905 1.00 97.81 73 MET A O 1
ATOM 568 N N . VAL A 1 74 ? 5.866 -5.997 -1.786 1.00 98.31 74 VAL A N 1
ATOM 569 C CA . VAL A 1 74 ? 5.603 -6.944 -2.881 1.00 98.31 74 VAL A CA 1
ATOM 570 C C . VAL A 1 74 ? 4.115 -6.971 -3.221 1.00 98.31 74 VAL A C 1
ATOM 572 O O . VAL A 1 74 ? 3.738 -6.864 -4.385 1.00 98.31 74 VAL A O 1
ATOM 575 N N . THR A 1 75 ? 3.254 -7.090 -2.209 1.00 97.75 75 THR A N 1
ATOM 576 C CA . THR A 1 75 ? 1.799 -7.120 -2.416 1.00 97.75 75 THR A CA 1
ATOM 577 C C . THR A 1 75 ? 1.299 -5.802 -2.999 1.00 97.75 75 THR A C 1
ATOM 579 O O . THR A 1 75 ? 0.489 -5.812 -3.922 1.00 97.75 75 THR A O 1
ATOM 582 N N . PHE A 1 76 ? 1.809 -4.674 -2.512 1.00 97.50 76 PHE A N 1
ATOM 583 C CA . PHE A 1 76 ? 1.484 -3.354 -3.033 1.00 97.50 76 PHE A CA 1
ATOM 584 C C . PHE A 1 76 ? 1.890 -3.224 -4.508 1.00 97.50 76 PHE A C 1
ATOM 586 O O . PHE A 1 76 ? 1.052 -2.914 -5.352 1.00 97.50 76 PHE A O 1
ATOM 593 N N . ALA A 1 77 ? 3.143 -3.549 -4.839 1.00 97.94 77 ALA A N 1
ATOM 594 C CA . ALA A 1 77 ? 3.667 -3.459 -6.198 1.00 97.94 77 ALA A CA 1
ATOM 595 C C . ALA A 1 77 ? 2.924 -4.370 -7.186 1.00 97.94 77 ALA A C 1
ATOM 597 O O . ALA A 1 77 ? 2.795 -4.014 -8.348 1.00 97.94 77 ALA A O 1
ATOM 598 N N . ARG A 1 78 ? 2.374 -5.510 -6.747 1.00 97.75 78 ARG A N 1
ATOM 599 C CA . ARG A 1 78 ? 1.544 -6.370 -7.613 1.00 97.75 78 ARG A CA 1
ATOM 600 C C . ARG A 1 78 ? 0.182 -5.771 -7.955 1.00 97.75 78 ARG A C 1
ATOM 602 O O . ARG A 1 78 ? -0.355 -6.084 -9.010 1.00 97.75 78 ARG A O 1
ATOM 609 N N . ASN A 1 79 ? -0.395 -4.986 -7.046 1.00 96.38 79 ASN A N 1
ATOM 610 C CA . ASN A 1 79 ? -1.812 -4.617 -7.103 1.00 96.38 79 ASN A CA 1
ATOM 611 C C . ASN A 1 79 ? -2.061 -3.137 -7.408 1.00 96.38 79 ASN A C 1
ATOM 613 O O . ASN A 1 79 ? -3.164 -2.792 -7.829 1.00 96.38 79 ASN A O 1
ATOM 617 N N . THR A 1 80 ? -1.077 -2.260 -7.190 1.00 96.00 80 THR A N 1
ATOM 618 C CA . THR A 1 80 ? -1.241 -0.832 -7.481 1.00 96.00 80 THR A CA 1
ATOM 619 C C . THR A 1 80 ? -1.533 -0.603 -8.964 1.00 96.00 80 THR A C 1
ATOM 621 O O . THR A 1 80 ? -0.968 -1.261 -9.843 1.00 96.00 80 THR A O 1
ATOM 624 N N . GLN A 1 81 ? -2.430 0.342 -9.229 1.00 95.69 81 GLN A N 1
ATOM 625 C CA . GLN A 1 81 ? -2.753 0.818 -10.574 1.00 95.69 81 GLN A CA 1
ATOM 626 C C . GLN A 1 81 ? -2.011 2.115 -10.922 1.00 95.69 81 GLN A C 1
ATOM 628 O O . GLN A 1 81 ? -2.107 2.596 -12.045 1.00 95.69 81 GLN A O 1
ATOM 633 N N . ASP A 1 82 ? -1.267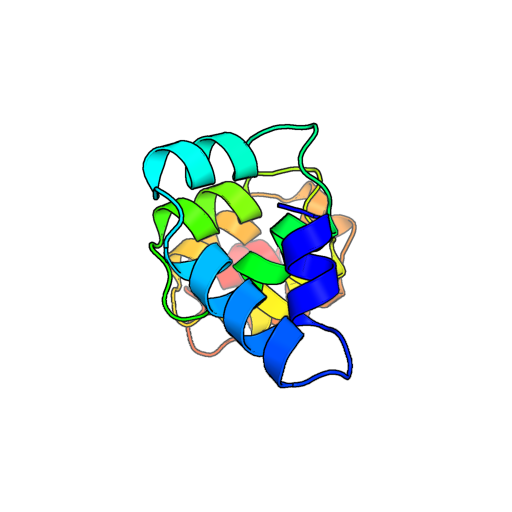 2.677 -9.966 1.00 96.31 82 ASP A N 1
ATOM 634 C CA . ASP A 1 82 ? -0.495 3.902 -10.146 1.00 96.31 82 ASP A CA 1
ATOM 635 C C . ASP A 1 82 ? 0.958 3.562 -10.508 1.00 96.31 82 ASP A C 1
ATOM 637 O O . ASP A 1 82 ? 1.728 3.058 -9.681 1.00 96.31 82 ASP A O 1
ATOM 641 N N . GLY A 1 83 ? 1.320 3.841 -11.762 1.00 97.19 83 GLY A N 1
ATOM 642 C CA . GLY A 1 83 ? 2.665 3.624 -12.286 1.00 97.19 83 GLY A CA 1
ATOM 643 C C . GLY A 1 83 ? 3.735 4.494 -11.623 1.00 97.19 83 GLY A C 1
ATOM 644 O O . GLY A 1 83 ? 4.856 4.028 -11.442 1.00 97.19 83 GLY A O 1
ATOM 645 N N . GLU A 1 84 ? 3.407 5.709 -11.176 1.00 97.44 84 GLU A N 1
ATOM 646 C CA . GLU A 1 84 ? 4.373 6.579 -10.489 1.00 97.44 84 GLU A CA 1
ATOM 647 C C . GLU A 1 84 ? 4.726 6.026 -9.099 1.00 97.44 84 GLU A C 1
ATOM 649 O O . GLU A 1 84 ? 5.854 6.175 -8.633 1.00 97.44 84 GLU A O 1
ATOM 654 N N . LEU A 1 85 ? 3.798 5.317 -8.445 1.00 97.56 85 LEU A N 1
ATOM 655 C CA . LEU A 1 85 ? 4.098 4.613 -7.194 1.00 97.56 85 LEU A CA 1
ATOM 656 C C . LEU A 1 85 ? 5.021 3.409 -7.429 1.00 97.56 85 LEU A C 1
ATOM 658 O O . LEU A 1 85 ? 5.869 3.119 -6.586 1.00 97.56 85 LEU A O 1
ATOM 662 N N . LEU A 1 86 ? 4.910 2.732 -8.577 1.00 98.12 86 LEU A N 1
ATOM 663 C CA . LEU A 1 86 ? 5.863 1.687 -8.976 1.00 98.12 86 LEU A CA 1
ATOM 664 C C . LEU A 1 86 ? 7.246 2.272 -9.267 1.00 98.12 86 LEU A C 1
ATOM 666 O O . LEU A 1 86 ? 8.251 1.701 -8.838 1.00 98.12 86 LEU A O 1
ATOM 670 N N . GLU A 1 87 ? 7.304 3.426 -9.935 1.00 97.81 87 GLU A N 1
ATOM 671 C CA . GLU A 1 87 ? 8.556 4.159 -10.123 1.00 97.81 87 GLU A CA 1
ATOM 672 C C . GLU A 1 87 ? 9.189 4.502 -8.780 1.00 97.81 87 GLU A C 1
ATOM 674 O O . GLU A 1 87 ? 10.350 4.152 -8.566 1.00 97.81 87 GLU A O 1
ATOM 679 N N . LEU A 1 88 ? 8.426 5.084 -7.850 1.00 98.00 88 LEU A N 1
ATOM 680 C CA . LEU A 1 88 ? 8.904 5.447 -6.516 1.00 98.00 88 LEU A CA 1
ATOM 681 C C . LEU A 1 88 ? 9.516 4.249 -5.777 1.00 98.00 88 LEU A C 1
ATOM 683 O O . LEU A 1 88 ? 10.607 4.360 -5.216 1.00 98.00 88 LEU A O 1
ATOM 687 N N . ILE A 1 89 ? 8.860 3.087 -5.822 1.00 97.12 89 ILE A N 1
ATOM 688 C CA . ILE A 1 89 ? 9.387 1.844 -5.238 1.00 97.12 89 ILE A CA 1
ATOM 689 C C . ILE A 1 89 ? 10.704 1.446 -5.914 1.00 97.12 89 ILE A C 1
ATOM 691 O O . ILE A 1 89 ? 11.680 1.133 -5.229 1.00 97.12 89 ILE A O 1
ATOM 695 N N . SER A 1 90 ? 10.761 1.497 -7.248 1.00 97.25 90 SER A N 1
ATOM 696 C CA . SER A 1 90 ? 11.949 1.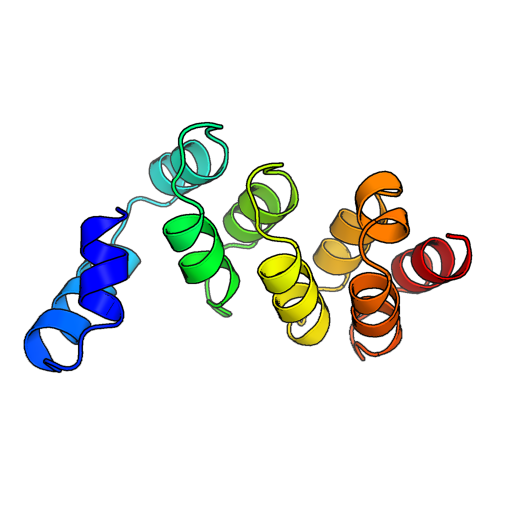118 -8.025 1.00 97.25 90 SER A CA 1
ATOM 697 C C . SER A 1 90 ? 13.166 2.031 -7.787 1.00 97.25 90 SER A C 1
ATOM 699 O O . SER A 1 90 ? 14.307 1.650 -8.064 1.00 97.25 90 SER A O 1
ATOM 701 N N . MET A 1 91 ? 12.961 3.230 -7.225 1.00 96.50 91 MET A N 1
ATOM 702 C CA . MET A 1 91 ? 14.055 4.113 -6.805 1.00 96.50 91 MET A CA 1
ATOM 703 C C . MET A 1 91 ? 14.853 3.538 -5.629 1.00 96.50 91 MET A C 1
ATOM 705 O O . MET A 1 91 ? 16.031 3.868 -5.476 1.00 96.50 91 MET A O 1
ATOM 709 N N . ASN A 1 92 ? 14.255 2.668 -4.811 1.00 94.94 92 ASN A N 1
ATOM 710 C CA . ASN A 1 92 ? 14.927 2.059 -3.669 1.00 94.94 92 ASN A CA 1
ATOM 711 C C . ASN A 1 92 ? 15.686 0.786 -4.077 1.00 94.94 92 ASN A C 1
ATOM 713 O O . ASN A 1 92 ? 15.261 -0.341 -3.827 1.00 94.94 92 ASN A O 1
ATOM 717 N N . GLN A 1 93 ? 16.858 0.980 -4.678 1.00 94.44 93 GLN A N 1
ATOM 718 C CA . GLN A 1 93 ? 17.707 -0.104 -5.185 1.00 94.44 93 GLN A CA 1
ATOM 719 C C . GLN A 1 93 ? 18.114 -1.104 -4.090 1.00 94.44 93 GLN A C 1
ATOM 721 O O . GLN A 1 93 ? 18.129 -2.310 -4.317 1.00 94.44 93 GLN A O 1
ATOM 726 N N . GLN A 1 94 ? 18.360 -0.645 -2.857 1.00 94.31 94 GLN A N 1
ATOM 727 C CA . GLN A 1 94 ? 18.671 -1.556 -1.748 1.00 94.31 94 GLN A CA 1
ATOM 728 C C . GLN A 1 94 ? 17.494 -2.472 -1.389 1.00 94.31 94 GLN A C 1
ATOM 730 O O . GLN A 1 94 ? 17.714 -3.630 -1.025 1.00 94.31 94 GLN A O 1
ATOM 735 N N . LEU A 1 95 ? 16.256 -1.974 -1.475 1.00 95.12 95 LEU A N 1
ATOM 736 C CA . LEU A 1 95 ? 15.058 -2.780 -1.241 1.00 95.12 95 LEU A CA 1
ATOM 737 C C . LEU A 1 95 ? 14.889 -3.849 -2.325 1.00 95.12 95 LEU A C 1
ATOM 739 O O . LEU A 1 95 ? 14.604 -4.996 -1.978 1.00 95.12 95 LEU A O 1
ATOM 743 N N . LEU A 1 96 ? 15.110 -3.488 -3.593 1.00 96.38 96 LEU A N 1
ATOM 744 C CA . LEU A 1 96 ? 15.054 -4.413 -4.729 1.00 96.38 96 LEU A CA 1
ATOM 745 C C . LEU A 1 96 ? 16.082 -5.545 -4.582 1.00 96.38 96 LEU A C 1
ATOM 747 O O . LEU A 1 96 ? 15.698 -6.711 -4.602 1.00 96.38 96 LEU A O 1
ATOM 751 N N . ILE A 1 97 ? 17.349 -5.214 -4.293 1.00 95.62 97 ILE A N 1
ATOM 752 C CA . ILE A 1 97 ? 18.425 -6.203 -4.071 1.00 95.62 97 ILE A CA 1
ATOM 753 C C . ILE A 1 97 ? 18.054 -7.190 -2.956 1.00 95.62 97 ILE A C 1
ATOM 755 O O . ILE A 1 97 ? 18.302 -8.391 -3.051 1.00 95.62 97 ILE A O 1
ATOM 759 N N . ARG A 1 98 ? 17.468 -6.689 -1.864 1.00 95.69 98 ARG A N 1
ATOM 760 C CA . ARG A 1 98 ? 17.103 -7.515 -0.702 1.00 95.69 98 ARG A CA 1
ATOM 761 C C . ARG A 1 98 ? 15.807 -8.298 -0.897 1.00 95.69 98 ARG A C 1
ATOM 763 O O . ARG A 1 98 ? 15.547 -9.208 -0.115 1.00 95.69 98 ARG A O 1
ATOM 770 N N . THR A 1 99 ? 15.004 -7.948 -1.901 1.00 97.12 99 THR A N 1
ATOM 771 C CA . THR A 1 99 ? 13.650 -8.480 -2.090 1.00 97.12 99 THR A CA 1
ATOM 772 C C . THR A 1 99 ? 13.412 -8.855 -3.558 1.00 97.12 99 THR A C 1
ATOM 774 O O . THR A 1 99 ? 12.644 -8.177 -4.236 1.00 97.12 99 THR A O 1
ATOM 777 N N . PRO A 1 100 ? 13.989 -9.960 -4.072 1.00 96.44 100 PRO A N 1
ATOM 778 C CA . PRO A 1 100 ? 13.827 -10.351 -5.479 1.00 96.44 100 PRO A CA 1
ATOM 779 C C . PRO A 1 100 ? 12.362 -10.477 -5.931 1.00 96.44 100 PRO A C 1
ATOM 781 O O . PRO A 1 100 ? 12.006 -10.061 -7.026 1.00 96.44 100 PRO A O 1
ATOM 784 N N . ALA A 1 101 ? 11.466 -10.930 -5.047 1.00 98.06 101 ALA A N 1
ATOM 785 C CA . ALA A 1 101 ? 10.031 -11.012 -5.340 1.00 98.06 101 ALA A CA 1
ATOM 786 C C . ALA A 1 101 ? 9.366 -9.649 -5.638 1.00 98.06 101 ALA A C 1
ATOM 788 O O . ALA A 1 101 ? 8.259 -9.614 -6.180 1.00 98.06 101 ALA A O 1
ATOM 789 N N . LEU A 1 102 ? 10.000 -8.534 -5.256 1.00 98.00 102 LEU A N 1
ATOM 790 C CA . LEU A 1 102 ? 9.548 -7.180 -5.575 1.00 98.00 102 LEU A CA 1
ATOM 791 C C . LEU A 1 102 ? 9.871 -6.809 -7.026 1.00 98.00 102 LEU A C 1
ATOM 793 O O . LEU A 1 102 ? 9.070 -6.130 -7.660 1.00 98.00 102 LEU A O 1
ATOM 797 N N . ILE A 1 103 ? 10.990 -7.300 -7.561 1.00 98.00 103 ILE A N 1
ATOM 798 C CA . ILE A 1 103 ? 11.358 -7.138 -8.973 1.00 98.00 103 ILE A CA 1
ATOM 799 C C . ILE A 1 103 ? 10.294 -7.813 -9.843 1.00 98.00 103 ILE A C 1
ATOM 801 O O . ILE A 1 103 ? 9.678 -7.157 -10.683 1.00 98.00 103 ILE A O 1
ATOM 805 N N . ASP A 1 104 ? 9.982 -9.081 -9.552 1.00 98.19 104 ASP A N 1
ATOM 806 C CA . ASP A 1 104 ? 8.927 -9.828 -10.250 1.00 98.19 104 ASP A CA 1
ATOM 807 C C . ASP A 1 104 ? 7.563 -9.132 -10.145 1.00 98.19 104 ASP A C 1
ATOM 809 O O . ASP A 1 104 ? 6.781 -9.122 -11.095 1.00 98.19 104 ASP A O 1
ATOM 813 N N . ALA A 1 105 ? 7.265 -8.534 -8.986 1.00 98.25 105 ALA A N 1
ATOM 814 C CA . ALA A 1 105 ? 6.027 -7.794 -8.768 1.00 98.25 105 ALA A CA 1
ATOM 815 C C . ALA A 1 105 ? 5.925 -6.539 -9.644 1.00 98.25 105 ALA A C 1
ATOM 817 O O . ALA A 1 105 ? 4.860 -6.294 -10.206 1.00 98.25 105 ALA A O 1
ATOM 818 N N . ILE A 1 106 ? 7.009 -5.767 -9.775 1.00 98.19 106 ILE A N 1
ATOM 819 C CA . ILE A 1 106 ? 7.047 -4.564 -10.617 1.00 98.19 106 ILE A CA 1
ATOM 820 C C . ILE A 1 106 ? 6.952 -4.952 -12.095 1.00 98.19 106 ILE A C 1
ATOM 822 O O . ILE A 1 106 ? 6.099 -4.424 -12.805 1.00 98.19 106 ILE A O 1
ATOM 826 N N . ILE A 1 107 ? 7.774 -5.903 -12.554 1.00 97.88 107 ILE A N 1
ATOM 827 C CA . ILE A 1 107 ? 7.795 -6.353 -13.957 1.00 97.88 107 ILE A CA 1
ATOM 828 C C . ILE A 1 107 ? 6.461 -7.005 -14.345 1.00 97.88 107 ILE A C 1
ATOM 830 O O . ILE A 1 107 ? 5.968 -6.816 -15.454 1.00 97.88 107 ILE A O 1
ATOM 834 N N . GLY A 1 108 ? 5.840 -7.750 -13.430 1.00 98.00 108 GLY A N 1
ATOM 835 C CA . GLY A 1 108 ? 4.550 -8.394 -13.658 1.00 98.00 108 GLY A CA 1
ATOM 836 C C . GLY A 1 108 ? 3.347 -7.446 -13.636 1.00 98.00 108 GLY A C 1
ATOM 837 O O . GLY A 1 108 ? 2.274 -7.835 -14.100 1.00 98.00 108 GLY A O 1
ATOM 838 N N . ASN A 1 109 ? 3.482 -6.220 -13.118 1.00 98.31 109 ASN A N 1
ATOM 839 C CA . ASN A 1 109 ? 2.358 -5.292 -13.025 1.00 98.31 109 ASN A CA 1
ATOM 840 C C . ASN A 1 109 ? 2.048 -4.669 -14.408 1.00 98.31 109 ASN A C 1
ATOM 842 O O . ASN A 1 109 ? 2.953 -4.122 -15.047 1.00 98.31 109 ASN A O 1
ATOM 846 N N . PRO A 1 110 ? 0.790 -4.717 -14.896 1.00 97.81 110 PRO A N 1
ATOM 847 C CA . PRO A 1 110 ? 0.408 -4.125 -16.182 1.00 97.81 110 PRO A CA 1
ATOM 848 C C . PRO A 1 110 ? 0.464 -2.589 -16.212 1.00 97.81 110 PRO A C 1
ATOM 850 O O . PRO A 1 110 ? 0.508 -2.015 -17.294 1.00 97.81 110 PRO A O 1
ATOM 853 N N . ASN A 1 111 ? 0.475 -1.928 -15.053 1.00 97.88 111 ASN A N 1
ATOM 854 C CA . ASN A 1 111 ? 0.539 -0.469 -14.916 1.00 97.88 111 ASN A CA 1
ATOM 855 C C . ASN A 1 111 ? 1.968 0.046 -14.693 1.00 97.88 111 ASN A C 1
ATOM 857 O O . ASN A 1 111 ? 2.160 1.229 -14.411 1.00 97.88 111 ASN A O 1
ATOM 861 N N . ARG A 1 112 ? 2.979 -0.828 -14.776 1.00 98.06 112 ARG A N 1
ATOM 862 C CA . ARG A 1 112 ? 4.378 -0.412 -14.669 1.00 98.06 112 ARG A CA 1
ATOM 863 C C . ARG A 1 112 ? 4.727 0.569 -15.781 1.00 98.06 112 ARG A C 1
ATOM 865 O O . ARG A 1 112 ? 4.283 0.433 -16.921 1.00 98.06 112 ARG A O 1
ATOM 872 N N . THR A 1 113 ? 5.569 1.530 -15.451 1.00 98.12 113 THR A N 1
ATOM 873 C CA . THR A 1 113 ? 6.154 2.419 -16.448 1.00 98.12 113 THR A CA 1
ATOM 874 C C . THR A 1 113 ? 7.432 1.803 -17.009 1.00 98.12 113 THR A C 1
ATOM 876 O O . THR A 1 113 ? 8.023 0.894 -16.416 1.00 98.12 113 THR A O 1
ATOM 879 N N . SER A 1 114 ? 7.899 2.325 -18.144 1.00 97.06 114 SER A N 1
ATOM 880 C CA . SER A 1 114 ? 9.175 1.898 -18.726 1.00 97.06 114 SER A CA 1
ATOM 881 C C . SER A 1 114 ? 10.356 2.146 -17.784 1.00 97.06 114 SER A C 1
ATOM 883 O O . SER A 1 114 ? 11.296 1.357 -17.775 1.00 97.06 114 SER A O 1
ATOM 885 N N . GLU A 1 115 ? 10.310 3.205 -16.971 1.00 97.06 115 GLU A N 1
ATOM 886 C CA . GLU A 1 115 ? 11.373 3.510 -16.009 1.00 97.06 115 GLU A CA 1
ATOM 887 C C . GLU A 1 115 ? 11.347 2.554 -14.810 1.00 97.06 115 GLU A C 1
ATOM 889 O O . GLU A 1 115 ? 12.404 2.067 -14.402 1.00 97.06 115 GLU A O 1
ATOM 894 N N . ALA A 1 116 ? 10.159 2.226 -14.287 1.00 97.19 116 ALA A N 1
ATOM 895 C CA . ALA A 1 116 ? 10.013 1.242 -13.215 1.00 97.19 116 ALA A CA 1
ATOM 896 C C . ALA A 1 116 ? 10.511 -0.146 -13.652 1.00 97.19 116 ALA A C 1
ATOM 898 O O . ALA A 1 116 ? 11.247 -0.801 -12.913 1.00 97.19 116 ALA A O 1
ATOM 899 N N . GLU A 1 117 ? 10.156 -0.575 -14.869 1.00 97.38 117 GLU A N 1
ATOM 900 C CA . GLU A 1 117 ? 10.626 -1.836 -15.454 1.00 97.38 117 GLU A CA 1
ATOM 901 C C . GLU A 1 117 ? 12.145 -1.843 -15.639 1.00 97.38 117 GLU A C 1
ATOM 903 O O . GLU A 1 117 ? 12.814 -2.772 -15.187 1.00 97.38 117 GLU A O 1
ATOM 908 N N . ARG A 1 118 ? 12.701 -0.788 -16.249 1.00 97.38 118 ARG A N 1
ATOM 909 C CA . ARG A 1 118 ? 14.140 -0.672 -16.502 1.00 97.38 118 ARG A CA 1
ATOM 910 C C . ARG A 1 118 ? 14.948 -0.785 -15.210 1.00 97.38 118 ARG A C 1
ATOM 912 O O . ARG A 1 118 ? 15.870 -1.589 -15.137 1.00 97.38 118 ARG A O 1
ATOM 919 N N . ARG A 1 119 ? 14.574 -0.032 -14.170 1.00 95.19 119 ARG A N 1
ATOM 920 C CA . ARG A 1 119 ? 15.263 -0.065 -12.869 1.00 95.19 119 ARG A CA 1
ATOM 921 C C . ARG A 1 119 ? 15.166 -1.416 -12.178 1.00 95.19 119 ARG A C 1
ATOM 923 O O . ARG A 1 119 ? 16.140 -1.847 -11.569 1.00 95.19 119 ARG A O 1
ATOM 930 N N . ALA A 1 120 ? 14.005 -2.064 -12.256 1.00 94.94 120 ALA A N 1
ATOM 931 C CA . ALA A 1 120 ? 13.809 -3.388 -11.682 1.00 94.94 120 ALA A CA 1
ATOM 932 C C . ALA A 1 120 ? 14.659 -4.450 -12.403 1.00 94.94 120 ALA A C 1
ATOM 934 O O . ALA A 1 120 ? 15.188 -5.338 -11.748 1.00 94.94 120 ALA A O 1
ATOM 935 N N . ALA A 1 121 ? 14.828 -4.338 -13.725 1.00 93.00 121 ALA A N 1
ATOM 936 C CA . ALA A 1 121 ? 15.627 -5.265 -14.529 1.00 93.00 121 ALA A CA 1
ATOM 937 C C . ALA A 1 121 ? 17.151 -5.048 -14.421 1.00 93.00 121 ALA A C 1
ATOM 939 O O . ALA A 1 121 ? 17.919 -5.959 -14.723 1.00 93.00 121 ALA A O 1
ATOM 940 N N . GLU A 1 122 ? 17.593 -3.850 -14.029 1.00 92.69 122 GLU A N 1
ATOM 941 C CA . GLU A 1 122 ? 19.012 -3.496 -13.853 1.00 92.69 122 GLU A CA 1
ATOM 942 C C . GLU A 1 122 ? 19.583 -3.884 -12.473 1.00 92.69 122 GLU A C 1
ATOM 944 O O . GLU A 1 122 ? 20.794 -3.767 -12.272 1.00 92.69 122 GLU A O 1
ATOM 949 N N . THR A 1 123 ? 18.731 -4.313 -11.531 1.00 83.69 123 THR A N 1
ATOM 950 C CA . THR A 1 123 ? 19.113 -4.700 -10.159 1.00 83.69 123 THR A CA 1
ATOM 951 C C . THR A 1 123 ? 19.440 -6.185 -10.044 1.00 83.69 123 THR A C 1
ATOM 953 O O . THR A 1 123 ? 20.459 -6.508 -9.389 1.00 83.69 123 THR A O 1
#

pLDDT: mean 95.16, std 3.02, range [79.69, 98.31]

Sequence (123 aa):
LEVLVAFAAANDAEIAEHARETLNTQDTVLLRETLRSEDVPKSVLSYYAGKLNIEKSLHEAIILNPQTPQSTMVTFARNTQDGELLELISMNQQLLIRTPALIDAIIGNPNRTSEAERRAAET

Secondary structure (DSSP, 8-state):
-HHHHHHHTSS-HHHHHHHHHHHHTS-HHHHHHHHH-TTS-HHHHHHHHT-SSS-HHHHHHHHT-TTS-HHHHHHHHHH---HHHHHHHHT-HHHHHH-HHHHHHHHH-TT--HHHHHHHHT-

Radius of gyration: 14.97 Å; chains: 1; bounding box: 39×28×37 Å

Foldseek 3Di:
DQVLLVQLPDPPPVSNVVSVVVVVPDDPVVLLVLLLDLPRDLSSLLVVLPDQPDDPSSLLSSLPHPSHDLVSLLVSLQPHLAQVSLLSNLVPLVSLVVRVSNLVSLCNHPNHDPNSNVSSVVD